Protein 3GR5 (pdb70)

B-factor: mean 42.16, std 15.43, range [19.94, 104.46]

Secondary structure (DSSP, 8-state):
--HHHHHH-S--EEEEEEEEEHHHHHHHHHHHTT--EEE-TT---EEEEEEEEE-HHHHHHHHHHHHTEEEEE-SS-EEEEEGGG-EEEEE--SSS-HHHHHHHHTTSS--EETTEEEEE-SSTT-EEEEE-HHHHHHHHHHHHHHHHHHHH-

Structure (mmCIF, N/CA/C/O backbone):
data_3GR5
#
_entry.id   3GR5
#
_cell.length_a   90.645
_cell.length_b   90.645
_cell.length_c   133.422
_cell.angle_alpha   90.000
_cell.angle_beta   90.000
_cell.angle_gamma   120.000
#
_symmetry.space_group_name_H-M   'P 65 2 2'
#
loop_
_entity.id
_entity.type
_entity.pdbx_description
1 polymer EscC
2 non-polymer 'SULFATE ION'
3 water water
#
loop_
_atom_site.group_PDB
_atom_site.id
_atom_site.type_symbol
_atom_site.label_atom_id
_atom_site.label_alt_id
_atom_site.label_comp_id
_atom_site.label_asym_id
_atom_site.label_entity_id
_atom_site.label_seq_id
_atom_site.pdbx_PDB_ins_code
_atom_site.Cartn_x
_atom_site.Cartn_y
_atom_site.Cartn_z
_atom_site.occupancy
_atom_site.B_iso_or_equiv
_atom_site.auth_seq_id
_atom_site.auth_comp_id
_atom_site.auth_asym_id
_atom_site.auth_atom_id
_atom_site.pdbx_PDB_model_num
ATOM 1 N N . MET A 1 4 ? -7.216 29.894 18.411 1.00 69.74 21 MET A N 1
ATOM 2 C CA . MET A 1 4 ? -7.486 30.843 17.288 1.00 69.10 21 MET A CA 1
ATOM 3 C C . MET A 1 4 ? -6.237 31.713 16.948 1.00 66.64 21 MET A C 1
ATOM 4 O O . MET A 1 4 ? -5.196 31.604 17.620 1.00 67.34 21 MET A O 1
ATOM 9 N N . SER A 1 5 ? -6.370 32.570 15.920 1.00 63.00 22 SER A N 1
ATOM 10 C CA . SER A 1 5 ? -5.395 33.685 15.656 1.00 59.78 22 SER A CA 1
ATOM 11 C C . SER A 1 5 ? -5.126 34.663 16.852 1.00 56.00 22 SER A C 1
ATOM 12 O O . SER A 1 5 ? -5.950 34.850 17.781 1.00 56.00 22 SER A O 1
ATOM 15 N N . SER A 1 6 ? -3.941 35.272 16.846 1.00 52.47 23 SER A N 1
ATOM 16 C CA . SER A 1 6 ? -3.637 36.258 17.874 1.00 49.24 23 SER A CA 1
ATOM 17 C C . SER A 1 6 ? -4.631 37.381 17.772 1.00 44.76 23 SER A C 1
ATOM 18 O O . SER A 1 6 ? -5.026 37.928 18.741 1.00 43.17 23 SER A O 1
ATOM 21 N N . LEU A 1 7 ? -5.037 37.750 16.582 1.00 42.81 24 LEU A N 1
ATOM 22 C CA . LEU A 1 7 ? -5.952 38.900 16.446 1.00 43.03 24 LEU A CA 1
ATOM 23 C C . LEU A 1 7 ? -7.308 38.515 17.084 1.00 41.84 24 LEU A C 1
ATOM 24 O O . LEU A 1 7 ? -7.910 39.256 17.801 1.00 37.09 24 LEU A O 1
ATOM 29 N N . GLU A 1 8 ? -7.749 37.294 16.832 1.00 45.05 25 GLU A N 1
ATOM 30 C CA . GLU A 1 8 ? -9.081 36.835 17.317 1.00 47.35 25 GLU A CA 1
ATOM 31 C C . GLU A 1 8 ? -9.008 36.695 18.825 1.00 47.28 25 GLU A C 1
ATOM 32 O O . GLU A 1 8 ? -9.882 37.132 19.603 1.00 46.54 25 GLU A O 1
ATOM 38 N N . LYS A 1 9 ? -7.888 36.165 19.260 1.00 48.06 26 LYS A N 1
ATOM 39 C CA . LYS A 1 9 ? -7.662 36.046 20.704 1.00 50.97 26 LYS A CA 1
ATOM 40 C C . LYS A 1 9 ? -7.691 37.433 21.374 1.00 50.23 26 LYS A C 1
ATOM 41 O O . LYS A 1 9 ? -8.220 37.605 22.443 1.00 50.12 26 LYS A O 1
ATOM 47 N N . ARG A 1 10 ? -7.178 38.461 20.693 1.00 47.98 27 ARG A N 1
ATOM 48 C CA . ARG A 1 10 ? -7.218 39.784 21.260 1.00 46.15 27 ARG A CA 1
ATOM 49 C C . ARG A 1 10 ? -8.549 40.442 21.164 1.00 44.04 27 ARG A C 1
ATOM 50 O O . ARG A 1 10 ? -8.863 41.218 21.986 1.00 43.72 27 ARG A O 1
ATOM 58 N N . LEU A 1 11 ? -9.284 40.218 20.093 1.00 43.78 28 LEU A N 1
ATOM 59 C CA . LEU A 1 11 ? -10.572 40.837 19.941 1.00 44.64 28 LEU A CA 1
ATOM 60 C C . LEU A 1 11 ? -11.577 40.277 21.019 1.00 45.71 28 LEU A C 1
ATOM 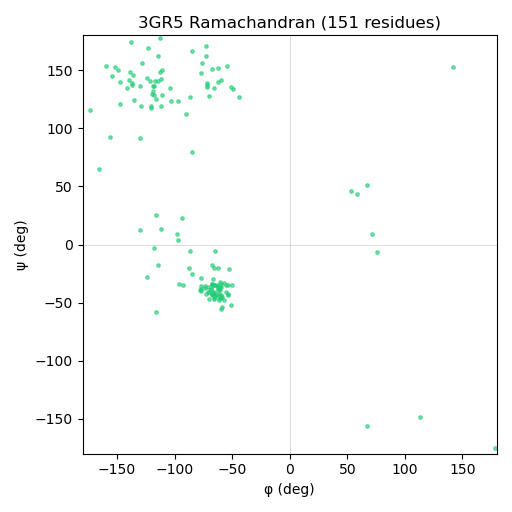61 O O . LEU A 1 11 ? -12.470 40.976 21.472 1.00 47.01 28 LEU A O 1
ATOM 66 N N . GLY A 1 12 ? -11.365 39.041 21.429 1.00 48.26 29 GLY A N 1
ATOM 67 C CA . GLY A 1 12 ? -12.224 38.356 22.400 1.00 49.97 29 GLY A CA 1
ATOM 68 C C . GLY A 1 12 ? -13.610 38.080 21.839 1.00 51.68 29 GLY A C 1
ATOM 69 O O . GLY A 1 12 ? -13.859 37.999 20.613 1.00 50.62 29 GLY A O 1
ATOM 70 N N . LYS A 1 13 ? -14.545 37.933 22.767 1.00 55.60 30 LYS A N 1
ATOM 71 C CA . LYS A 1 13 ? -15.831 37.314 22.435 1.00 56.68 30 LYS A CA 1
ATOM 72 C C . LYS A 1 13 ? -16.928 38.281 22.646 1.00 54.82 30 LYS A C 1
ATOM 73 O O . LYS A 1 13 ? -18.030 37.937 22.342 1.00 56.50 30 LYS A O 1
ATOM 79 N N . ASN A 1 14 ? -16.661 39.492 23.133 1.00 52.75 31 ASN A N 1
ATOM 80 C CA . ASN A 1 14 ? -17.705 40.483 23.271 1.00 51.72 31 ASN A CA 1
ATOM 81 C C . ASN A 1 14 ? -18.202 41.020 21.921 1.00 51.56 31 ASN A C 1
ATOM 82 O O . ASN A 1 14 ? -17.455 41.621 21.147 1.00 48.01 31 ASN A O 1
ATOM 87 N N . GLU A 1 15 ? -19.507 40.983 21.699 1.00 49.17 32 GLU A N 1
ATOM 88 C CA . GLU A 1 15 ? -19.987 41.297 20.379 1.00 48.14 32 GLU A CA 1
ATOM 89 C C . GLU A 1 15 ? -20.170 42.785 20.157 1.00 46.03 32 GLU A C 1
ATOM 90 O O . GLU A 1 15 ? -20.166 43.630 21.101 1.00 45.03 32 GLU A O 1
ATOM 96 N N . TYR A 1 16 ? -20.328 43.132 18.880 1.00 43.49 33 TYR A N 1
ATOM 97 C CA . TYR A 1 16 ? -20.197 44.508 18.436 1.00 42.57 33 TYR A CA 1
ATOM 98 C C . TYR A 1 16 ? -21.498 45.026 18.013 1.00 42.48 33 TYR A C 1
ATOM 99 O O . TYR A 1 16 ? -22.278 44.313 17.373 1.00 45.23 33 TYR A O 1
ATOM 108 N N . PHE A 1 17 ? -21.734 46.270 18.319 1.00 41.61 34 PHE A N 1
ATOM 109 C CA . PHE A 1 17 ? -22.974 46.933 18.082 1.00 43.14 34 PHE A CA 1
ATOM 110 C C . PHE A 1 17 ? -22.682 48.286 17.511 1.00 42.64 34 PHE A C 1
ATOM 111 O O . PHE A 1 17 ? -21.964 49.052 18.136 1.00 45.19 34 PHE A O 1
ATOM 119 N N . ILE A 1 18 ? -23.224 48.638 16.349 1.00 41.26 35 ILE A N 1
ATOM 120 C CA . ILE A 1 18 ? -23.228 49.991 15.902 1.00 41.31 35 ILE A CA 1
ATOM 121 C C . ILE A 1 18 ? -24.415 50.309 14.978 1.00 41.98 35 ILE A C 1
ATOM 122 O O . ILE A 1 18 ? -24.897 49.445 14.247 1.00 43.20 35 ILE A O 1
ATOM 127 N N . ILE A 1 19 ? -24.840 51.550 14.944 1.00 41.23 36 ILE A N 1
ATOM 128 C CA . ILE A 1 19 ? -25.827 51.946 13.992 1.00 43.93 36 ILE A CA 1
ATOM 129 C C . ILE A 1 19 ? -25.539 53.271 13.433 1.00 41.03 36 ILE A C 1
ATOM 130 O O . ILE A 1 19 ? -25.090 54.139 14.127 1.00 43.69 36 ILE A O 1
ATOM 135 N N . THR A 1 20 ? -25.776 53.483 12.163 1.00 40.21 37 THR A N 1
ATOM 136 C CA . THR A 1 20 ? -25.621 54.821 11.560 1.00 40.04 37 THR A CA 1
ATOM 137 C C . THR A 1 20 ? -26.406 54.919 10.256 1.00 41.91 37 THR A C 1
ATOM 138 O O . THR A 1 20 ? -26.568 53.938 9.555 1.00 42.21 37 THR A O 1
ATOM 142 N N . LYS A 1 21 ? -26.827 56.095 9.867 1.00 44.31 38 LYS A N 1
ATOM 143 C CA . LYS A 1 21 ? -27.526 56.231 8.608 1.00 47.68 38 LYS A CA 1
ATOM 144 C C . LYS A 1 21 ? -26.511 56.385 7.506 1.00 47.59 38 LYS A C 1
ATOM 145 O O . LYS A 1 21 ? -26.826 56.085 6.360 1.00 45.95 38 LYS A O 1
ATOM 151 N N . SER A 1 22 ? -25.313 56.889 7.846 1.00 46.96 39 SER A N 1
ATOM 152 C CA . SER A 1 22 ? -24.195 57.014 6.913 1.00 45.46 39 SER A CA 1
ATOM 153 C C . SER A 1 22 ? -22.879 57.481 7.612 1.00 44.71 39 SER A C 1
ATOM 154 O O . SER A 1 22 ? -22.854 58.594 8.145 1.00 43.82 39 SER A O 1
ATOM 157 N N . SER A 1 23 ? -21.825 56.632 7.630 1.00 41.14 40 SER A N 1
ATOM 158 C CA . SER A 1 23 ? -20.479 57.049 8.047 1.00 38.49 40 SER A CA 1
ATOM 159 C C . SER A 1 23 ? -19.452 56.411 7.086 1.00 36.77 40 SER A C 1
ATOM 160 O O . SER A 1 23 ? -19.680 55.344 6.522 1.00 35.35 40 SER A O 1
ATOM 163 N N . PRO A 1 24 ? -18.351 57.078 6.848 1.00 34.46 41 PRO A N 1
ATOM 164 C CA . PRO A 1 24 ? -17.243 56.446 6.132 1.00 33.77 41 PRO A CA 1
ATOM 165 C C . PRO A 1 24 ? -16.914 55.111 6.785 1.00 30.36 41 PRO A C 1
ATOM 166 O O . PRO A 1 24 ? -16.937 54.971 8.001 1.00 30.10 41 PRO A O 1
ATOM 170 N N . VAL A 1 25 ? -16.708 54.077 5.974 1.00 30.42 42 VAL A N 1
ATOM 171 C CA . VAL A 1 25 ? -16.202 52.801 6.482 1.00 29.53 42 VAL A CA 1
ATOM 172 C C . VAL A 1 25 ? -14.932 52.994 7.353 1.00 28.02 42 VAL A C 1
ATOM 173 O O . VAL A 1 25 ? -14.741 52.284 8.341 1.00 28.34 42 VAL A O 1
ATOM 177 N N . ARG A 1 26 ? -14.103 53.963 7.005 1.00 30.47 43 ARG A N 1
ATOM 178 C CA . ARG A 1 26 ? -12.897 54.276 7.818 1.00 31.35 43 ARG A CA 1
ATOM 179 C C . ARG A 1 26 ? -13.290 54.524 9.278 1.00 31.06 43 ARG A C 1
ATOM 180 O O . ARG A 1 26 ? -12.643 54.029 10.203 1.00 31.99 43 ARG A O 1
ATOM 188 N N . ALA A 1 27 ? -14.374 55.262 9.491 1.00 31.27 44 ALA A N 1
ATOM 189 C CA . ALA A 1 27 ? -14.850 55.590 10.809 1.00 30.77 44 ALA A CA 1
ATOM 190 C C . ALA A 1 27 ? -15.489 54.417 11.486 1.00 30.85 44 ALA A C 1
ATOM 191 O O . ALA A 1 27 ? -15.296 54.209 12.717 1.00 29.40 44 ALA A O 1
ATOM 193 N N . ILE A 1 28 ? -16.204 53.557 10.736 1.00 29.65 45 ILE A N 1
ATOM 194 C CA . ILE A 1 28 ? -16.689 52.341 11.367 1.00 27.71 45 ILE A CA 1
ATOM 195 C C . ILE A 1 28 ? -15.474 51.469 11.862 1.00 28.26 45 ILE A C 1
ATOM 196 O O . ILE A 1 28 ? -15.472 50.966 12.966 1.00 28.67 45 ILE A O 1
ATOM 201 N N . LEU A 1 29 ? -14.473 51.283 10.985 1.00 28.31 46 LEU A N 1
ATOM 202 C CA . LEU A 1 29 ? -13.300 50.465 11.337 1.00 29.43 46 LEU A CA 1
ATOM 203 C C . LEU A 1 29 ? -12.553 51.041 12.471 1.00 28.78 46 LEU A C 1
ATOM 204 O O . LEU A 1 29 ? -12.156 50.337 13.396 1.00 29.44 46 LEU A O 1
ATOM 209 N N . ASN A 1 30 ? -12.475 52.377 12.509 1.00 32.46 47 ASN A N 1
ATOM 210 C CA . ASN A 1 30 ? -11.772 53.015 13.608 1.00 35.24 47 ASN A CA 1
ATOM 211 C C . ASN A 1 30 ? -12.451 52.803 14.955 1.00 37.17 47 ASN A C 1
ATOM 212 O O . ASN A 1 30 ? -11.808 52.486 15.962 1.00 38.36 47 ASN A O 1
ATOM 217 N N . ASP A 1 31 ? -13.757 52.993 14.965 1.00 37.03 48 ASP A N 1
ATOM 218 C CA . ASP A 1 31 ? -14.566 52.826 16.151 1.00 38.81 48 ASP A CA 1
ATOM 219 C C . ASP A 1 31 ? -14.642 51.373 16.617 1.00 35.32 48 ASP A C 1
ATOM 220 O O . ASP A 1 31 ? -14.558 51.091 17.770 1.00 33.42 48 ASP A O 1
ATOM 225 N N . PHE A 1 32 ? -14.633 50.433 15.675 1.00 34.48 49 PHE A N 1
ATOM 226 C CA . PHE A 1 32 ? -14.500 49.014 15.989 1.00 32.71 49 PHE A CA 1
ATOM 227 C C . PHE A 1 32 ? -13.212 48.768 16.717 1.00 33.33 49 PHE A C 1
ATOM 228 O O . PHE A 1 32 ? -13.138 48.144 17.784 1.00 31.12 49 PHE A O 1
ATOM 236 N N . ALA A 1 33 ? -12.106 49.185 16.094 1.00 33.02 50 ALA A N 1
ATOM 237 C CA . ALA A 1 33 ? -10.815 48.716 16.611 1.00 34.32 50 ALA A CA 1
ATOM 238 C C . ALA A 1 33 ? -10.654 49.312 17.978 1.00 33.27 50 ALA A C 1
ATOM 239 O O . ALA A 1 33 ? -10.214 48.678 18.939 1.00 34.29 50 ALA A O 1
ATOM 241 N N . ALA A 1 34 ? -11.040 50.552 18.081 1.00 34.26 51 ALA A N 1
ATOM 242 C CA . ALA A 1 34 ? -10.925 51.241 19.332 1.00 34.89 51 ALA A CA 1
ATOM 243 C C . ALA A 1 34 ? -11.842 50.723 20.461 1.00 36.48 51 ALA A C 1
ATOM 244 O O . ALA A 1 34 ? -11.465 50.722 21.616 1.00 33.15 51 ALA A O 1
ATOM 246 N N . ASN A 1 35 ? -13.060 50.278 20.120 1.00 35.28 52 ASN A N 1
ATOM 247 C CA . ASN A 1 35 ? -13.895 49.567 21.059 1.00 35.36 52 ASN A CA 1
ATOM 248 C C . ASN A 1 35 ? -13.176 48.375 21.626 1.00 35.20 52 ASN A C 1
ATOM 249 O O . ASN A 1 35 ? -13.374 48.002 22.794 1.00 35.22 52 ASN A O 1
ATOM 254 N N . TYR A 1 36 ? -12.331 47.705 20.827 1.00 32.25 53 TYR A N 1
ATOM 255 C CA . TYR A 1 36 ? -11.657 46.535 21.297 1.00 30.86 53 TYR A CA 1
ATOM 256 C C . TYR A 1 36 ? -10.223 46.779 21.787 1.00 31.50 53 TYR A C 1
ATOM 257 O O . TYR A 1 36 ? -9.434 45.864 21.952 1.00 30.57 53 TYR A O 1
ATOM 266 N N . SER A 1 37 ? -9.876 48.046 21.891 1.00 33.18 54 SER A N 1
ATOM 267 C CA . SER A 1 37 ? -8.507 48.497 22.308 1.00 32.85 54 SER A CA 1
ATOM 268 C C . SER A 1 37 ? -7.437 47.987 21.435 1.00 32.02 54 SER A C 1
ATOM 269 O O . SER A 1 37 ? -6.449 47.483 21.944 1.00 32.28 54 SER A O 1
ATOM 272 N N . ILE A 1 38 ? -7.635 48.020 20.110 1.00 30.58 55 ILE A N 1
ATOM 273 C CA . ILE A 1 38 ? -6.598 47.516 19.153 1.00 31.00 55 ILE A CA 1
ATOM 274 C C . ILE A 1 38 ? -6.198 48.699 18.239 1.00 28.54 55 ILE A C 1
ATOM 275 O O . ILE A 1 38 ? -7.068 49.288 17.562 1.00 28.64 55 ILE A O 1
ATOM 280 N N . PRO A 1 39 ? -4.952 49.069 18.273 1.00 27.52 56 PRO A N 1
ATOM 281 C CA . PRO A 1 39 ? -4.450 50.180 17.411 1.00 26.25 56 PRO A CA 1
ATOM 282 C C . PRO A 1 39 ? -4.692 49.778 15.992 1.00 23.68 56 PRO A C 1
ATOM 283 O O . PRO A 1 39 ? -4.519 48.634 15.620 1.00 23.18 56 PRO A O 1
ATOM 287 N N . VAL A 1 40 ? -5.069 50.726 15.199 1.00 24.33 57 VAL A N 1
ATOM 288 C CA . VAL A 1 40 ? -5.506 50.516 13.819 1.00 23.22 57 VAL A CA 1
ATOM 289 C C . VAL A 1 40 ? -4.938 51.548 12.858 1.00 22.21 57 VAL A C 1
ATOM 290 O O . VAL A 1 40 ? -4.802 52.731 13.155 1.00 24.13 57 VAL A O 1
ATOM 294 N N . PHE A 1 41 ? -4.551 51.048 11.694 1.00 21.93 58 PHE A N 1
ATOM 295 C CA . PHE A 1 41 ? -4.157 51.839 10.551 1.00 22.18 58 PHE A CA 1
ATOM 296 C C . PHE A 1 41 ? -5.138 51.503 9.450 1.00 22.27 58 PHE A C 1
ATOM 297 O O . PHE A 1 41 ? -5.377 50.342 9.166 1.00 21.15 58 PHE A O 1
ATOM 305 N N . ILE A 1 42 ? -5.609 52.544 8.748 1.00 23.51 59 ILE A N 1
ATOM 306 C CA . ILE A 1 42 ? -6.537 52.394 7.634 1.00 23.65 59 ILE A CA 1
ATOM 307 C C . ILE A 1 42 ? -5.999 53.168 6.413 1.00 25.23 59 ILE A C 1
ATOM 308 O O . ILE A 1 42 ? -5.726 54.391 6.476 1.00 24.35 59 ILE A O 1
ATOM 313 N N . SER A 1 43 ? -5.744 52.447 5.346 1.00 24.03 60 SER A N 1
ATOM 314 C CA . SER A 1 43 ? -5.294 53.086 4.122 1.00 26.17 60 SER A CA 1
ATOM 315 C C . SER A 1 43 ? -6.281 54.077 3.495 1.00 27.81 60 SER A C 1
ATOM 316 O O . SER A 1 43 ? -7.481 53.960 3.716 1.00 25.22 60 SER A O 1
ATOM 319 N N . SER A 1 44 ? -5.689 55.056 2.784 1.00 27.55 61 SER A N 1
ATOM 320 C CA . SER A 1 44 ? -6.446 56.118 2.154 1.00 31.15 61 SER A CA 1
ATOM 321 C C . SER A 1 44 ? -7.319 55.572 1.049 1.00 31.84 61 SER A C 1
ATOM 322 O O . SER A 1 44 ? -8.322 56.169 0.737 1.00 32.55 61 SER A O 1
ATOM 325 N N . SER A 1 45 ? -7.006 54.407 0.540 1.00 31.75 62 SER A N 1
ATOM 326 C CA . SER A 1 45 ? -7.896 53.756 -0.412 1.00 33.16 62 SER A CA 1
ATOM 327 C C . SER A 1 45 ? -9.243 53.271 0.149 1.00 32.44 62 SER A C 1
ATOM 328 O O . SER A 1 45 ? -10.109 52.956 -0.637 1.00 32.71 62 SER A O 1
ATOM 331 N N . VAL A 1 46 ? -9.398 53.131 1.465 1.00 31.76 63 VAL A N 1
ATOM 332 C CA . VAL A 1 46 ? -10.649 52.587 2.067 1.00 31.96 63 VAL A CA 1
ATOM 333 C C . VAL A 1 46 ? -11.544 53.783 2.176 1.00 32.84 63 VAL A C 1
ATOM 334 O O . VAL A 1 46 ? -11.625 54.433 3.210 1.00 35.14 63 VAL A O 1
ATOM 338 N N . ASN A 1 47 ? -12.150 54.157 1.070 1.00 33.90 64 ASN A N 1
ATOM 339 C CA . ASN A 1 47 ? -12.934 55.418 0.968 1.00 35.90 64 ASN A CA 1
ATOM 340 C C . ASN A 1 47 ? -14.491 55.189 0.793 1.00 37.95 64 ASN A C 1
ATOM 341 O O . ASN A 1 47 ? -15.194 56.126 0.484 1.00 39.31 64 ASN A O 1
ATOM 346 N N . ASP A 1 48 ? -14.982 53.983 1.018 1.00 35.94 65 ASP A N 1
ATOM 347 C CA . ASP A 1 48 ? -16.423 53.685 0.929 1.00 36.57 65 ASP A CA 1
ATOM 348 C C . ASP A 1 48 ? -17.261 54.253 2.084 1.00 36.39 65 ASP A C 1
ATOM 349 O O . ASP A 1 48 ? -16.745 54.690 3.121 1.00 32.76 65 ASP A O 1
ATOM 354 N N . ASP A 1 49 ? -18.579 54.151 1.889 1.00 36.54 66 ASP A N 1
ATOM 355 C CA . ASP A 1 49 ? -19.586 54.538 2.885 1.00 36.95 66 ASP A CA 1
ATOM 356 C C . ASP A 1 49 ? -20.276 53.335 3.347 1.00 35.71 66 ASP A C 1
ATOM 357 O O . ASP A 1 49 ? -20.288 52.267 2.677 1.00 36.31 66 ASP A O 1
ATOM 362 N N . PHE A 1 50 ? -20.671 53.410 4.612 1.00 33.79 67 PHE A N 1
ATOM 363 C CA . PHE A 1 50 ? -21.369 52.404 5.303 1.00 34.75 67 PHE A CA 1
ATOM 364 C C . PHE A 1 50 ? -22.693 52.990 5.803 1.00 38.76 67 PHE A C 1
ATOM 365 O O . PHE A 1 50 ? -22.730 54.157 6.355 1.00 37.90 67 PHE A O 1
ATOM 373 N N . SER A 1 51 ? -23.730 52.158 5.708 1.00 38.97 68 SER A N 1
ATOM 374 C CA . SER A 1 51 ? -25.085 52.559 6.154 1.00 42.19 68 SER A CA 1
ATOM 375 C C . SER A 1 51 ? -25.747 51.396 6.816 1.00 41.25 68 SER A C 1
ATOM 376 O O . SER A 1 51 ? -25.601 50.242 6.403 1.00 41.68 68 SER A O 1
ATOM 379 N N . GLY A 1 52 ? -26.361 51.652 7.950 1.00 40.04 69 GLY A N 1
ATOM 380 C CA . GLY A 1 52 ? -27.121 50.662 8.656 1.00 38.89 69 GLY A CA 1
ATOM 381 C C . GLY A 1 52 ? -26.603 50.196 9.995 1.00 38.35 69 GLY A C 1
ATOM 382 O O . GLY A 1 52 ? -25.869 50.905 10.743 1.00 39.06 69 GLY A O 1
ATOM 383 N N . GLU A 1 53 ? -26.880 48.965 10.277 1.00 36.03 70 GLU A N 1
ATOM 384 C CA . GLU A 1 53 ? -26.711 48.461 11.614 1.00 38.43 70 GLU A CA 1
ATOM 385 C C . GLU A 1 53 ? -26.102 47.153 11.702 1.00 38.09 70 GLU A C 1
ATOM 386 O O . GLU A 1 53 ? -26.435 46.247 10.958 1.00 39.24 70 GLU A O 1
ATOM 392 N N . ILE A 1 54 ? -25.181 47.026 12.652 1.00 39.09 71 ILE A N 1
ATOM 393 C CA . ILE A 1 54 ? -24.604 45.765 13.058 1.00 42.18 71 ILE A CA 1
ATOM 394 C C . ILE A 1 54 ? -24.994 45.535 14.533 1.00 46.24 71 ILE A C 1
ATOM 395 O O . ILE A 1 54 ? -24.902 46.490 15.329 1.00 46.39 71 ILE A O 1
ATOM 400 N N . LYS A 1 55 ? -25.317 44.284 14.878 1.00 51.32 72 LYS A N 1
ATOM 401 C CA . LYS A 1 55 ? -25.688 43.867 16.236 1.00 53.92 72 LYS A CA 1
ATOM 402 C C . LYS A 1 55 ? -25.384 42.408 16.428 1.00 56.36 72 LYS A C 1
ATOM 403 O O . LYS A 1 55 ? -25.418 41.596 15.486 1.00 58.04 72 LYS A O 1
ATOM 409 N N . ASN A 1 56 ? -24.977 42.071 17.637 1.00 57.48 73 ASN A N 1
ATOM 410 C CA . ASN A 1 56 ? -24.893 40.698 18.094 1.00 59.45 73 ASN A CA 1
ATOM 411 C C . ASN A 1 56 ? -23.791 40.065 17.409 1.00 60.24 73 ASN A C 1
ATOM 412 O O . ASN A 1 56 ? -23.628 38.775 17.467 1.00 60.29 73 ASN A O 1
ATOM 417 N N . GLU A 1 57 ? -23.025 40.914 16.705 1.00 59.68 74 GLU A N 1
ATOM 418 C CA . GLU A 1 57 ? -22.004 40.358 15.833 1.00 58.84 74 GLU A CA 1
ATOM 419 C C . GLU A 1 57 ? -20.750 40.151 16.651 1.00 56.58 74 GLU A C 1
ATOM 420 O O . GLU A 1 57 ? -20.278 41.033 17.291 1.00 54.68 74 GLU A O 1
ATOM 426 N N . LYS A 1 58 ? -20.242 38.958 16.600 1.00 54.80 75 LYS A N 1
ATOM 427 C CA . LYS A 1 58 ? -18.969 38.644 17.103 1.00 55.51 75 LYS A CA 1
ATOM 428 C C . LYS A 1 58 ? -17.885 39.475 16.285 1.00 54.38 75 LYS A C 1
ATOM 429 O O . LYS A 1 58 ? -17.981 39.560 15.042 1.00 51.05 75 LYS A O 1
ATOM 435 N N . PRO A 1 59 ? -16.851 39.999 16.978 1.00 51.80 76 PRO A N 1
ATOM 436 C CA . PRO A 1 59 ? -15.875 40.947 16.376 1.00 49.18 76 PRO A CA 1
ATOM 437 C C . PRO A 1 59 ? -15.111 40.369 15.177 1.00 46.41 76 PRO A C 1
ATOM 438 O O . PRO A 1 59 ? -14.960 40.991 14.138 1.00 41.93 76 PRO A O 1
ATOM 442 N N . VAL A 1 60 ? -14.623 39.163 15.307 1.00 45.98 77 VAL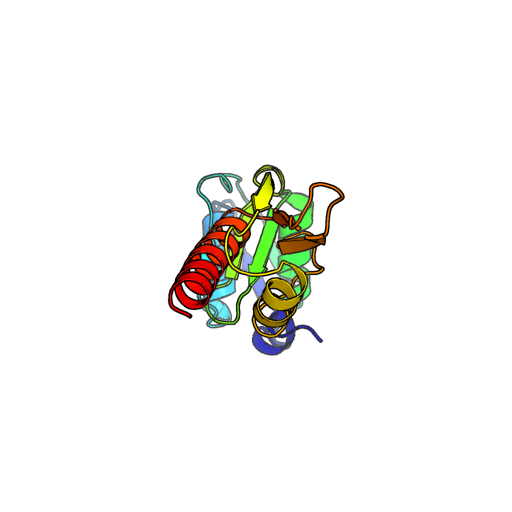 A N 1
ATOM 443 C CA . VAL A 1 60 ? -13.925 38.560 14.180 1.00 46.94 77 VAL A CA 1
ATOM 444 C C . VAL A 1 60 ? -14.830 38.444 12.947 1.00 44.54 77 VAL A C 1
ATOM 445 O O . VAL A 1 60 ? -14.357 38.591 11.865 1.00 42.11 77 VAL A O 1
ATOM 449 N N . LYS A 1 61 ? -16.130 38.197 13.158 1.00 43.49 78 LYS A N 1
ATOM 450 C CA . LYS A 1 61 ? -17.090 38.075 12.077 1.00 42.01 78 LYS A CA 1
ATOM 451 C C . LYS A 1 61 ? -17.364 39.452 11.508 1.00 37.00 78 LYS A C 1
ATOM 452 O O . LYS A 1 61 ? -17.599 39.584 10.303 1.00 35.03 78 LYS A O 1
ATOM 458 N N . VAL A 1 62 ? -17.413 40.478 12.367 1.00 35.20 79 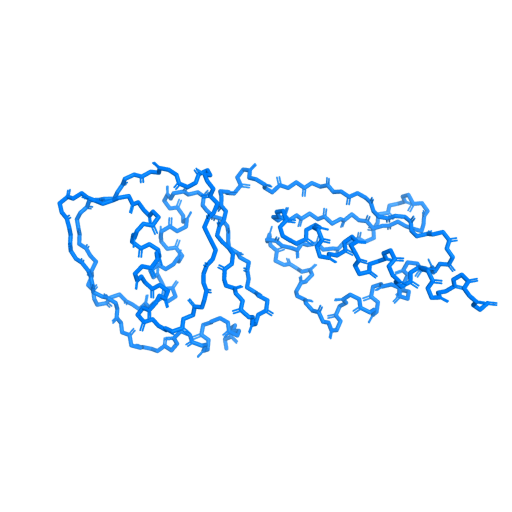VAL A N 1
ATOM 459 C CA . VAL A 1 62 ? -17.562 41.836 11.854 1.00 35.11 79 VAL A CA 1
ATOM 460 C C . VAL A 1 62 ? -16.429 42.196 10.853 1.00 33.74 79 VAL A C 1
ATOM 461 O O . VAL A 1 62 ? -16.631 42.731 9.746 1.00 32.22 79 VAL A O 1
ATOM 465 N N . LEU A 1 63 ? -15.208 41.895 11.261 1.00 33.25 80 LEU A N 1
ATOM 466 C CA . LEU A 1 63 ? -14.060 42.256 10.451 1.00 33.66 80 LEU A CA 1
ATOM 467 C C . LEU A 1 63 ? -14.027 41.448 9.128 1.00 33.64 80 LEU A C 1
ATOM 468 O O . LEU A 1 63 ? -13.734 41.938 8.026 1.00 32.24 80 LEU A O 1
ATOM 473 N N . GLU A 1 64 ? -14.297 40.156 9.205 1.00 34.06 81 GLU A N 1
ATOM 474 C CA . GLU A 1 64 ? -14.372 39.372 7.969 1.00 35.61 81 GLU A CA 1
ATOM 475 C C . GLU A 1 64 ? -15.530 39.831 6.993 1.00 31.92 81 GLU A C 1
ATOM 476 O O . GLU A 1 64 ? -15.372 39.984 5.810 1.00 30.58 81 GLU A O 1
ATOM 482 N N . LYS A 1 65 ? -16.636 40.261 7.529 1.00 33.09 82 LYS A N 1
ATOM 483 C CA . LYS A 1 65 ? -17.736 40.660 6.679 1.00 34.06 82 LYS A CA 1
ATOM 484 C C . LYS A 1 65 ? -17.512 42.008 6.098 1.00 32.54 82 LYS A C 1
ATOM 485 O O . LYS A 1 65 ? -17.785 42.244 4.897 1.00 31.38 82 LYS A O 1
ATOM 491 N N . LEU A 1 66 ? -16.944 42.932 6.910 1.00 30.87 83 LEU A N 1
ATOM 492 C CA . LEU A 1 66 ? -16.558 44.218 6.346 1.00 28.30 83 LEU A CA 1
ATOM 493 C C . LEU A 1 66 ? -15.511 44.035 5.287 1.00 27.23 83 LEU A C 1
ATOM 494 O O . LEU A 1 66 ? -15.517 44.702 4.200 1.00 26.79 83 LEU A O 1
ATOM 499 N N . SER A 1 67 ? -14.590 43.130 5.538 1.00 26.74 84 SER A N 1
ATOM 500 C CA . SER A 1 67 ? -13.513 42.937 4.560 1.00 27.61 84 SER A CA 1
ATOM 501 C C . SER A 1 67 ? -13.971 42.316 3.195 1.00 28.54 84 SER A C 1
ATOM 502 O O . SER A 1 67 ? -13.495 42.683 2.103 1.00 29.26 84 SER A O 1
ATOM 505 N N . LYS A 1 68 ? -14.881 41.384 3.286 1.00 27.49 85 LYS A N 1
ATOM 506 C CA . LYS A 1 68 ? -15.465 40.737 2.084 1.00 28.74 85 LYS A CA 1
ATOM 507 C C . LYS A 1 68 ? -16.318 41.692 1.278 1.00 27.31 85 LYS A C 1
ATOM 508 O O . LYS A 1 68 ? -16.150 41.834 0.069 1.00 30.71 85 LYS A O 1
ATOM 514 N N . LEU A 1 69 ? -17.061 42.549 1.921 1.00 28.27 86 LEU A N 1
ATOM 515 C CA . LEU A 1 69 ? -17.923 43.404 1.143 1.00 28.18 86 LEU A CA 1
ATOM 516 C C . LEU A 1 69 ? -17.159 44.506 0.518 1.00 28.59 86 LEU A C 1
ATOM 517 O O . LEU A 1 69 ? -17.400 44.910 -0.604 1.00 28.72 86 LEU A O 1
ATOM 522 N N . TYR A 1 70 ? -16.208 45.063 1.281 1.00 29.03 87 TYR A N 1
ATOM 523 C CA . TYR A 1 70 ? -15.481 46.199 0.825 1.00 27.77 87 TYR A CA 1
ATOM 524 C C . TYR A 1 70 ? -14.144 45.855 0.201 1.00 27.00 87 TYR A C 1
ATOM 525 O O . TYR A 1 70 ? -13.41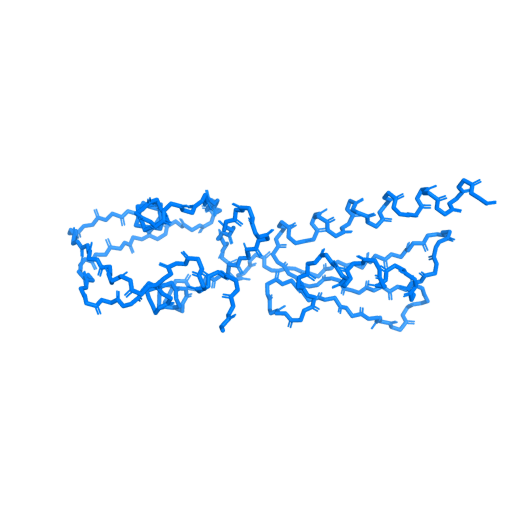3 46.753 -0.219 1.00 26.54 87 TYR A O 1
ATOM 534 N N . HIS A 1 71 ? -13.876 44.581 0.086 1.00 28.11 88 HIS A N 1
ATOM 535 C CA . HIS A 1 71 ? -12.692 44.123 -0.657 1.00 29.34 88 HIS A CA 1
ATOM 536 C C . HIS A 1 71 ? -11.389 44.524 0.039 1.00 25.41 88 HIS A C 1
ATOM 537 O O . HIS A 1 71 ? -10.619 45.278 -0.536 1.00 26.07 88 HIS A O 1
ATOM 544 N N . LEU A 1 72 ? -11.324 44.196 1.321 1.00 26.46 89 LEU A N 1
ATOM 545 C CA . LEU A 1 72 ? -10.260 44.676 2.214 1.00 26.53 89 LEU A CA 1
ATOM 546 C C . LEU A 1 72 ? -9.401 43.482 2.564 1.00 26.93 89 LEU A C 1
ATOM 547 O O . LEU A 1 72 ? -9.880 42.375 2.665 1.00 24.15 89 LEU A O 1
ATOM 552 N N . THR A 1 73 ? -8.116 43.727 2.816 1.00 27.62 90 THR A N 1
ATOM 553 C CA . THR A 1 73 ? -7.258 42.687 3.420 1.00 26.85 90 THR A CA 1
ATOM 554 C C . THR A 1 73 ? -6.545 43.381 4.614 1.00 25.52 90 THR A C 1
ATOM 555 O O . THR A 1 73 ? -6.123 44.538 4.514 1.00 25.39 90 THR A O 1
ATOM 559 N N . TRP A 1 74 ? -6.468 42.707 5.729 1.00 23.84 91 TRP A N 1
ATOM 560 C CA . TRP A 1 74 ? -5.836 43.240 6.933 1.00 25.03 91 TRP A CA 1
ATOM 561 C C . TRP A 1 74 ? -4.603 42.461 7.290 1.00 24.58 91 TRP A C 1
ATOM 562 O O . TRP A 1 74 ? -4.392 41.290 6.874 1.00 24.40 91 TRP A O 1
ATOM 573 N N . TYR A 1 75 ? -3.790 43.082 8.120 1.00 25.48 92 TYR A N 1
ATOM 574 C CA . TYR A 1 75 ? -2.506 42.529 8.465 1.00 24.56 92 TYR A CA 1
ATOM 575 C C . TYR A 1 75 ? -2.242 42.947 9.869 1.00 25.31 92 TYR A C 1
ATOM 576 O O . TYR A 1 75 ? -2.287 44.158 10.177 1.00 25.71 92 TYR A O 1
ATOM 585 N N . TYR A 1 76 ? -2.059 41.986 10.785 1.00 25.33 93 TYR A N 1
ATOM 586 C CA . TYR A 1 76 ? -1.836 42.308 12.201 1.00 25.57 93 TYR A CA 1
ATOM 587 C C . TYR A 1 76 ? -0.482 41.769 12.634 1.00 28.06 93 TYR A C 1
ATOM 588 O O . TYR A 1 76 ? -0.179 40.604 12.354 1.00 28.37 93 TYR A O 1
ATOM 597 N N . ASP A 1 77 ? 0.328 42.586 13.258 1.00 29.91 94 ASP A N 1
ATOM 598 C CA . ASP A 1 77 ? 1.670 42.180 13.610 1.00 32.15 94 ASP A CA 1
ATOM 599 C C . ASP A 1 77 ? 1.870 42.150 15.138 1.00 32.35 94 ASP A C 1
ATOM 600 O O . ASP A 1 77 ? 2.981 42.363 15.609 1.00 32.98 94 ASP A O 1
ATOM 605 N N . GLU A 1 78 ? 0.806 41.975 15.892 1.00 32.65 95 GLU A N 1
ATOM 606 C CA . GLU A 1 78 ? 0.799 42.088 17.355 1.00 35.58 95 GLU A CA 1
ATOM 607 C C . GLU A 1 78 ? 0.840 43.440 17.930 1.00 34.86 95 GLU A C 1
ATOM 608 O O . GLU A 1 78 ? 0.793 43.585 19.120 1.00 33.93 95 GLU A O 1
ATOM 614 N N . ASN A 1 79 ? 1.013 44.471 17.121 1.00 34.70 96 ASN A N 1
ATOM 615 C CA . ASN A 1 79 ? 0.998 45.832 17.612 1.00 32.83 96 ASN A CA 1
ATOM 616 C C . ASN A 1 79 ? -0.197 46.638 16.991 1.00 30.81 96 ASN A C 1
ATOM 617 O O . ASN A 1 79 ? -0.947 47.255 17.694 1.00 32.23 96 ASN A O 1
ATOM 622 N N . ILE A 1 80 ? -0.240 46.713 15.664 1.00 27.23 97 ILE A N 1
ATOM 623 C CA . ILE A 1 80 ? -1.254 47.466 14.962 1.00 25.58 97 ILE A CA 1
ATOM 624 C C . ILE A 1 80 ? -1.972 46.530 13.976 1.00 24.08 97 ILE A C 1
ATOM 625 O O . ILE A 1 80 ? -1.374 45.736 13.262 1.00 24.92 97 ILE A O 1
ATOM 630 N N . LEU A 1 81 ? -3.262 46.767 13.851 1.00 24.33 98 LEU A N 1
ATOM 631 C CA . LEU A 1 81 ? -4.046 46.141 12.792 1.00 23.51 98 LEU A CA 1
ATOM 632 C C . LEU A 1 81 ? -4.005 47.082 11.567 1.00 22.65 98 LEU A C 1
ATOM 633 O O . LEU A 1 81 ? -4.555 48.176 11.645 1.00 22.60 98 LEU A O 1
ATOM 638 N N . TYR A 1 82 ? -3.347 46.662 10.478 1.00 21.74 99 TYR A N 1
ATOM 639 C CA . TYR A 1 82 ? -3.257 47.469 9.246 1.00 22.62 99 TYR A CA 1
ATOM 640 C C . TYR A 1 82 ? -4.337 47.000 8.266 1.00 24.43 99 TYR A C 1
ATOM 641 O O . TYR A 1 82 ? -4.383 45.805 7.988 1.00 24.05 99 TYR A O 1
ATOM 650 N N . ILE A 1 83 ? -5.200 47.937 7.823 1.00 24.59 100 ILE A N 1
ATOM 651 C CA . ILE A 1 83 ? -6.313 47.669 6.911 1.00 22.69 100 ILE A CA 1
ATOM 652 C C . ILE A 1 83 ? -6.094 48.301 5.591 1.00 24.16 100 ILE A C 1
ATOM 653 O O . ILE A 1 83 ? -5.973 49.513 5.504 1.00 22.48 100 ILE A O 1
ATOM 658 N N . TYR A 1 84 ? -6.030 47.488 4.524 1.00 22.92 101 TYR A N 1
ATOM 659 C CA . TYR A 1 84 ? -5.870 48.032 3.172 1.00 24.20 101 TYR A CA 1
ATOM 660 C C . TYR A 1 84 ? -7.010 47.558 2.271 1.00 25.00 101 TYR A C 1
ATOM 661 O O . TYR A 1 84 ? -7.713 46.597 2.602 1.00 23.78 101 TYR A O 1
ATOM 670 N N . LYS A 1 85 ? -7.106 48.142 1.102 1.00 23.85 102 LYS A N 1
ATOM 671 C CA . LYS A 1 85 ? -7.812 47.483 0.022 1.00 27.37 102 LYS A CA 1
ATOM 672 C C . LYS A 1 85 ? -7.017 46.287 -0.509 1.00 27.85 102 LYS A C 1
ATOM 673 O O . LYS A 1 85 ? -5.800 46.420 -0.617 1.00 25.26 102 LYS A O 1
ATOM 679 N N . THR A 1 86 ? -7.699 45.163 -0.778 1.00 26.65 103 THR A N 1
ATOM 680 C CA . THR A 1 86 ? -7.080 43.955 -1.319 1.00 30.27 103 THR A CA 1
ATOM 681 C C . THR A 1 86 ? -6.276 44.281 -2.614 1.00 33.26 103 THR A C 1
ATOM 682 O O . THR A 1 86 ? -5.138 43.715 -2.849 1.00 32.48 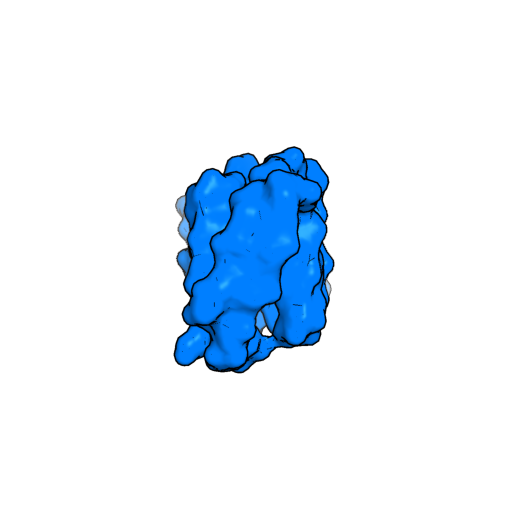103 THR A O 1
ATOM 686 N N . ASN A 1 87 ? -6.767 45.233 -3.402 1.00 32.92 104 ASN A N 1
ATOM 687 C CA . ASN A 1 87 ? -6.014 45.668 -4.575 1.00 35.76 104 ASN A CA 1
ATOM 688 C C . ASN A 1 87 ? -4.676 46.358 -4.293 1.00 35.19 104 ASN A C 1
ATOM 689 O O . ASN A 1 87 ? -3.962 46.672 -5.203 1.00 33.32 104 ASN A O 1
ATOM 694 N N . GLU A 1 88 ? -4.360 46.614 -3.027 1.00 31.76 105 GLU A N 1
ATOM 695 C CA . GLU A 1 88 ? -3.059 47.132 -2.709 1.00 32.69 105 GLU A CA 1
ATOM 696 C C . GLU A 1 88 ? -1.961 46.066 -2.503 1.00 30.81 105 GLU A C 1
ATOM 697 O O . GLU A 1 88 ? -0.827 46.425 -2.262 1.00 32.05 105 GLU A O 1
ATOM 703 N N . ILE A 1 89 ? -2.343 44.801 -2.530 1.00 31.24 106 ILE A N 1
ATOM 704 C CA . ILE A 1 89 ? -1.427 43.695 -2.413 1.00 31.91 106 ILE A CA 1
ATOM 705 C C . ILE A 1 89 ? -0.539 43.746 -3.666 1.00 33.93 106 ILE A C 1
ATOM 706 O O . ILE A 1 89 ? -1.019 44.029 -4.769 1.00 31.08 106 ILE A O 1
ATOM 711 N N . SER A 1 90 ? 0.762 43.588 -3.466 1.00 34.18 107 SER A N 1
ATOM 712 C CA . SER A 1 90 ? 1.734 43.519 -4.545 1.00 34.79 107 SER A CA 1
ATOM 713 C C . SER A 1 90 ? 2.777 42.415 -4.281 1.00 36.47 107 SER A C 1
ATOM 714 O O . SER A 1 90 ? 2.779 41.772 -3.249 1.00 34.37 107 SER A O 1
ATOM 717 N N . ARG A 1 91 ? 3.638 42.213 -5.290 1.00 37.86 108 ARG A N 1
ATOM 718 C CA . ARG A 1 91 ? 4.744 41.270 -5.278 1.00 38.53 108 ARG A CA 1
ATOM 719 C C . ARG A 1 91 ? 6.046 42.037 -5.345 1.00 36.82 108 ARG A C 1
ATOM 720 O O . ARG A 1 91 ? 6.164 43.050 -6.018 1.00 36.37 108 ARG A O 1
ATOM 728 N N . SER A 1 92 ? 7.027 41.553 -4.592 1.00 36.30 109 SER A N 1
ATOM 729 C CA . SER A 1 92 ? 8.342 42.168 -4.574 1.00 35.12 109 SER A CA 1
ATOM 730 C C . SER A 1 92 ? 9.370 41.061 -4.357 1.00 34.55 109 SER A C 1
ATOM 731 O O . SER A 1 92 ? 9.167 40.135 -3.535 1.00 31.19 109 SER A O 1
ATOM 734 N N . ILE A 1 93 ? 10.501 41.158 -5.070 1.00 33.80 110 ILE A N 1
ATOM 735 C CA . ILE A 1 93 ? 11.523 40.084 -4.966 1.00 32.95 110 ILE A CA 1
ATOM 736 C C . ILE A 1 93 ? 12.650 40.619 -4.090 1.00 29.83 110 ILE A C 1
ATOM 737 O O . ILE A 1 93 ? 13.088 41.703 -4.302 1.00 29.88 110 ILE A O 1
ATOM 742 N N . ILE A 1 94 ? 13.098 39.803 -3.160 1.00 29.16 111 ILE A N 1
ATOM 743 C CA . ILE A 1 94 ? 14.185 40.166 -2.258 1.00 30.23 111 ILE A CA 1
ATOM 744 C C . ILE A 1 94 ? 15.319 39.171 -2.585 1.00 29.25 111 ILE A C 1
ATOM 745 O O . ILE A 1 94 ? 15.126 37.993 -2.504 1.00 29.03 111 ILE A O 1
ATOM 750 N N . THR A 1 95 ? 16.468 39.741 -2.894 1.00 30.27 112 THR A N 1
ATOM 751 C CA . THR A 1 95 ? 17.666 38.943 -3.260 1.00 30.91 112 THR A CA 1
ATOM 752 C C . THR A 1 95 ? 18.842 39.439 -2.430 1.00 28.33 112 THR A C 1
ATOM 753 O O . THR A 1 95 ? 19.429 40.442 -2.789 1.00 29.65 112 THR A O 1
ATOM 757 N N . PRO A 1 96 ? 19.077 38.838 -1.285 1.00 27.91 113 PRO A N 1
ATOM 758 C CA . PRO A 1 96 ? 20.158 39.294 -0.410 1.00 29.84 113 PRO A CA 1
ATOM 759 C C . PRO A 1 96 ? 21.540 38.999 -1.124 1.00 30.99 113 PRO A C 1
ATOM 760 O O . PRO A 1 96 ? 21.592 38.062 -1.952 1.00 29.59 113 PRO A O 1
ATOM 764 N N . THR A 1 97 ? 22.536 39.802 -0.832 1.00 30.98 114 THR A N 1
ATOM 765 C CA . THR A 1 97 ? 23.859 39.717 -1.441 1.00 31.49 114 THR A CA 1
ATOM 766 C C . THR A 1 97 ? 24.854 38.862 -0.647 1.00 31.57 114 THR A C 1
ATOM 767 O O . THR A 1 97 ? 25.681 38.146 -1.231 1.00 32.49 114 THR A O 1
ATOM 771 N N . TYR A 1 98 ? 24.759 38.902 0.674 1.00 30.98 115 TYR A N 1
ATOM 772 C CA . TYR A 1 98 ? 25.745 38.280 1.615 1.00 31.24 115 TYR A CA 1
ATOM 773 C C . TYR A 1 98 ? 25.159 37.157 2.396 1.00 32.04 115 TYR A C 1
ATOM 774 O O . TYR A 1 98 ? 25.871 36.389 2.940 1.00 33.25 115 TYR A O 1
ATOM 783 N N . LEU A 1 99 ? 23.836 37.055 2.459 1.00 31.68 116 LEU A N 1
ATOM 784 C CA . LEU A 1 99 ? 23.165 36.129 3.341 1.00 32.41 116 LEU A CA 1
ATOM 785 C C . LEU A 1 99 ? 22.388 35.164 2.460 1.00 33.12 116 LEU A C 1
ATOM 786 O O . LEU A 1 99 ? 21.692 35.566 1.507 1.00 31.33 116 LEU A O 1
ATOM 791 N N . ASP A 1 100 ? 22.453 33.916 2.790 1.00 34.16 117 ASP A N 1
ATOM 792 C CA . ASP A 1 100 ? 21.762 32.930 2.005 1.00 36.32 117 ASP A CA 1
ATOM 793 C C . ASP A 1 100 ? 20.289 32.996 2.371 1.00 35.07 117 ASP A C 1
ATOM 794 O O . ASP A 1 100 ? 19.916 33.209 3.535 1.00 31.16 117 ASP A O 1
ATOM 799 N N . ILE A 1 101 ? 19.474 32.712 1.365 1.00 36.41 118 ILE A N 1
ATOM 800 C CA . ILE A 1 101 ? 18.050 32.891 1.462 1.00 37.63 118 ILE A CA 1
ATOM 801 C C . ILE A 1 101 ? 17.406 31.958 2.486 1.00 37.37 118 ILE A C 1
ATOM 802 O O . ILE A 1 101 ? 16.503 32.376 3.230 1.00 35.48 118 ILE A O 1
ATOM 807 N N . ASP A 1 102 ? 17.921 30.738 2.630 1.00 38.26 119 ASP A N 1
ATOM 808 C CA . ASP A 1 102 ? 17.437 29.812 3.663 1.00 41.17 119 ASP A CA 1
ATOM 809 C C . ASP A 1 102 ? 17.627 30.304 5.021 1.00 41.58 119 ASP A C 1
ATOM 810 O O . ASP A 1 102 ? 16.798 30.078 5.848 1.00 42.48 119 ASP A O 1
ATOM 815 N N . SER A 1 103 ? 18.738 30.968 5.294 1.00 41.84 120 SER A N 1
ATOM 816 C CA . SER A 1 103 ? 18.951 31.522 6.599 1.00 42.24 120 SER A CA 1
ATOM 817 C C . SER A 1 103 ? 18.024 32.767 6.813 1.00 43.23 120 SER A C 1
ATOM 818 O O . SER A 1 103 ? 17.447 32.921 7.906 1.00 43.48 120 SER A O 1
ATOM 821 N N . LEU A 1 104 ? 17.888 33.631 5.810 1.00 42.37 121 LEU A N 1
ATOM 822 C CA . LEU A 1 104 ? 16.924 34.733 5.864 1.00 43.14 121 LEU A CA 1
ATOM 823 C C . LEU A 1 104 ? 15.534 34.272 6.247 1.00 46.52 121 LEU A C 1
ATOM 824 O O . LEU A 1 104 ? 14.944 34.839 7.117 1.00 47.28 121 LEU A O 1
ATOM 829 N N . LEU A 1 105 ? 15.002 33.275 5.573 1.00 49.57 122 LEU A N 1
ATOM 830 C CA . LEU A 1 105 ? 13.728 32.707 5.970 1.00 53.76 122 LEU A CA 1
ATOM 831 C C . LEU A 1 105 ? 13.669 32.278 7.404 1.00 57.50 122 LEU A C 1
ATOM 832 O O . LEU A 1 105 ? 12.721 32.585 8.112 1.00 60.16 122 LEU A O 1
ATOM 837 N N . LYS A 1 106 ? 14.710 31.629 7.875 1.00 60.75 123 LYS A N 1
ATOM 838 C CA . LYS A 1 106 ? 14.718 31.139 9.232 1.00 62.82 123 LYS A CA 1
ATOM 839 C C . LYS A 1 106 ? 14.618 32.339 10.181 1.00 63.45 123 LYS A C 1
ATOM 840 O O . LYS A 1 106 ? 14.247 32.182 11.343 1.00 65.49 123 LYS A O 1
ATOM 846 N N . TYR A 1 107 ? 14.945 33.548 9.739 1.00 63.73 124 TYR A N 1
ATOM 847 C CA . TYR A 1 107 ? 14.767 34.724 10.615 1.00 62.81 124 TYR A CA 1
ATOM 848 C C . TYR A 1 107 ? 13.427 35.487 10.369 1.00 65.01 124 TYR A C 1
ATOM 849 O O . TYR A 1 107 ? 12.788 35.964 11.306 1.00 65.63 124 TYR A O 1
ATOM 858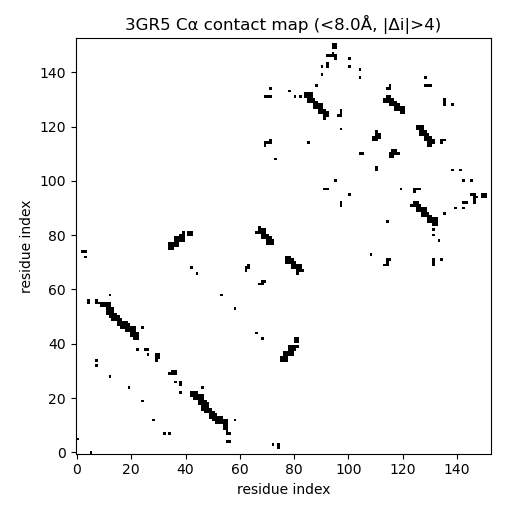 N N . LEU A 1 108 ? 12.956 35.537 9.122 1.00 66.50 125 LEU A N 1
ATOM 859 C CA . LEU A 1 108 ? 11.629 36.075 8.838 1.00 68.27 125 LEU A CA 1
ATOM 860 C C . LEU A 1 108 ? 10.497 35.217 9.439 1.00 71.39 125 LEU A C 1
ATOM 861 O O . LEU A 1 108 ? 9.505 35.768 9.875 1.00 71.23 125 LEU A O 1
ATOM 866 N N . SER A 1 109 ? 10.659 33.891 9.477 1.00 75.14 126 SER A N 1
ATOM 867 C CA . SER A 1 109 ? 9.555 32.992 9.845 1.00 78.42 126 SER A CA 1
ATOM 868 C C . SER A 1 109 ? 9.282 32.946 11.340 1.00 80.61 126 SER A C 1
ATOM 869 O O . SER A 1 109 ? 8.134 32.752 11.722 1.00 80.59 126 SER A O 1
ATOM 872 N N . ASP A 1 110 ? 10.290 33.178 12.178 1.00 83.17 127 ASP A N 1
ATOM 873 C CA . ASP A 1 110 ? 10.046 33.165 13.632 1.00 85.68 127 ASP A CA 1
ATOM 874 C C . ASP A 1 110 ? 9.728 34.555 14.242 1.00 86.52 127 ASP A C 1
ATOM 875 O O . ASP A 1 110 ? 9.869 34.784 15.450 1.00 86.27 127 ASP A O 1
ATOM 880 N N . THR A 1 111 ? 9.263 35.462 13.389 1.00 87.61 128 THR A N 1
ATOM 881 C CA . THR A 1 111 ? 8.850 36.797 13.795 1.00 88.00 128 THR A CA 1
ATOM 882 C C . THR A 1 111 ? 8.050 37.419 12.664 1.00 88.43 128 THR A C 1
ATOM 883 O O . THR A 1 111 ? 8.523 38.383 12.030 1.00 88.27 128 THR A O 1
ATOM 887 N N . ILE A 1 112 ? 6.887 36.805 12.397 1.00 88.70 129 ILE A N 1
ATOM 888 C CA . ILE A 1 112 ? 5.780 37.347 11.592 1.00 89.35 129 ILE A CA 1
ATOM 889 C C . ILE A 1 112 ? 5.172 36.209 10.755 1.00 89.21 129 ILE A C 1
ATOM 890 O O . ILE A 1 112 ? 5.906 35.241 10.455 1.00 89.17 129 ILE A O 1
ATOM 895 N N . SER A 1 113 ? 3.866 36.319 10.397 1.00 88.73 130 SER A N 1
ATOM 896 C CA . SER A 1 113 ? 3.191 35.366 9.458 1.00 87.87 130 SER A CA 1
ATOM 897 C C . SER A 1 113 ? 3.643 35.526 8.005 1.00 86.62 130 SER A C 1
ATOM 898 O O . SER A 1 113 ? 3.679 36.618 7.460 1.00 87.70 130 SER A O 1
ATOM 901 N N . VAL A 1 114 ? 3.889 34.395 7.375 1.00 85.03 131 VAL A N 1
ATOM 902 C CA . VAL A 1 114 ? 4.583 34.283 6.090 1.00 83.85 131 VAL A CA 1
ATOM 903 C C . VAL A 1 114 ? 3.770 33.390 5.087 1.00 81.24 131 VAL A C 1
ATOM 904 O O . VAL A 1 114 ? 4.284 32.995 4.016 1.00 79.13 131 VAL A O 1
ATOM 908 N N . ASN A 1 115 ? 2.500 33.124 5.482 1.00 78.74 132 ASN A N 1
ATOM 909 C CA . ASN A 1 115 ? 1.547 32.152 4.874 1.00 76.84 132 ASN A CA 1
ATOM 910 C C . ASN A 1 115 ? 0.158 32.756 4.415 1.00 73.53 132 ASN A C 1
ATOM 911 O O . ASN A 1 115 ? -0.513 32.250 3.484 1.00 73.78 132 ASN A O 1
ATOM 916 N N . LYS A 1 116 ? -0.267 33.827 5.083 1.00 68.66 133 LYS A N 1
ATOM 917 C CA . LYS A 1 116 ? -1.565 34.407 4.831 1.00 64.26 133 LYS A CA 1
ATOM 918 C C . LYS A 1 116 ? -1.474 35.203 3.505 1.00 58.89 133 LYS A C 1
ATOM 919 O O . LYS A 1 116 ? -0.351 35.628 3.101 1.00 57.58 133 LYS A O 1
ATOM 925 N N . ASN A 1 117 ? -2.636 35.397 2.853 1.00 50.81 134 ASN A N 1
ATOM 926 C CA . ASN A 1 117 ? -2.806 36.327 1.751 1.00 47.37 134 ASN A CA 1
ATOM 927 C C . ASN A 1 117 ? -2.328 37.790 2.028 1.00 41.26 134 ASN A C 1
ATOM 928 O O . ASN A 1 117 ? -2.033 38.497 1.054 1.00 37.24 134 ASN A O 1
ATOM 933 N N . SER A 1 118 ? -2.215 38.217 3.309 1.00 33.73 135 SER A N 1
ATOM 934 C CA . SER A 1 118 ? -1.816 39.586 3.529 1.00 32.88 135 SER A CA 1
ATOM 935 C C . SER A 1 118 ? -0.297 39.788 3.580 1.00 30.88 135 SER A C 1
ATOM 936 O O . SER A 1 118 ? 0.218 40.926 3.446 1.00 28.62 135 SER A O 1
ATOM 939 N N . CYS A 1 119 ? 0.406 38.685 3.834 1.00 31.32 136 CYS A N 1
ATOM 940 C CA . CYS A 1 119 ? 1.855 38.690 3.939 1.00 32.36 136 CYS A CA 1
ATOM 941 C C . CYS A 1 119 ? 2.376 37.258 3.638 1.00 34.09 136 CYS A C 1
ATOM 942 O O . CYS A 1 119 ? 2.453 36.485 4.521 1.00 34.40 136 CYS A O 1
ATOM 945 N N . ASN A 1 120 ? 2.721 36.974 2.385 1.00 34.31 137 ASN A N 1
ATOM 946 C CA . ASN A 1 120 ? 3.152 35.594 2.023 1.00 38.40 137 ASN A CA 1
ATOM 947 C C . ASN A 1 120 ? 4.610 35.636 1.519 1.00 37.51 137 ASN A C 1
ATOM 948 O O . ASN A 1 120 ? 4.966 36.508 0.721 1.00 36.77 137 ASN A O 1
ATOM 953 N N . VAL A 1 121 ? 5.451 34.795 2.090 1.00 38.51 138 VAL A N 1
ATOM 954 C CA . VAL A 1 121 ? 6.864 34.707 1.646 1.00 39.70 138 VAL A CA 1
ATOM 955 C C . VAL A 1 121 ? 7.199 33.304 1.120 1.00 38.68 138 VAL A C 1
ATOM 956 O O . VAL A 1 121 ? 6.864 32.321 1.749 1.00 35.62 138 VAL A O 1
ATOM 960 N N . ARG A 1 122 ? 7.837 33.244 -0.053 1.00 38.29 139 ARG A N 1
ATOM 961 C CA . ARG A 1 122 ? 8.251 31.927 -0.612 1.00 39.44 139 ARG A CA 1
ATOM 962 C C . ARG A 1 122 ? 9.532 32.046 -1.469 1.00 37.42 139 ARG A C 1
ATOM 963 O O . ARG A 1 122 ? 9.805 33.100 -2.050 1.00 34.01 139 ARG A O 1
ATOM 971 N N . LYS A 1 123 ? 10.312 30.968 -1.490 1.00 39.17 140 LYS A N 1
ATOM 972 C CA . LYS A 1 123 ? 11.533 30.942 -2.333 1.00 41.45 140 LYS A CA 1
ATOM 973 C C . LYS A 1 123 ? 11.098 30.853 -3.736 1.00 40.75 140 LYS A C 1
ATOM 974 O O . LYS A 1 123 ? 10.114 30.207 -3.973 1.00 43.46 140 LYS A O 1
ATOM 980 N N . ILE A 1 124 ? 11.718 31.571 -4.640 1.00 41.13 141 ILE A N 1
ATOM 981 C CA . ILE A 1 124 ? 11.439 31.481 -6.036 1.00 42.26 141 ILE A CA 1
ATOM 982 C C . ILE A 1 124 ? 12.704 30.878 -6.709 1.00 45.41 141 ILE A C 1
ATOM 983 O O . ILE A 1 124 ? 13.704 30.565 -6.056 1.00 44.32 141 ILE A O 1
ATOM 988 N N . THR A 1 125 ? 12.611 30.683 -8.008 1.00 45.51 142 THR A N 1
ATOM 989 C CA . THR A 1 125 ? 13.682 30.018 -8.765 1.00 46.49 142 THR A CA 1
ATOM 990 C C . THR A 1 125 ? 14.913 30.909 -8.892 1.00 44.65 142 THR A C 1
ATOM 991 O O . THR A 1 125 ? 16.006 30.379 -8.807 1.00 46.07 142 THR A O 1
ATOM 995 N N . THR A 1 126 ? 14.728 32.198 -9.135 1.00 41.82 143 THR A N 1
ATOM 996 C CA . THR A 1 126 ? 15.803 33.114 -9.153 1.00 42.95 143 THR A CA 1
ATOM 997 C C . THR A 1 126 ? 16.765 32.856 -7.921 1.00 41.29 143 THR A C 1
ATOM 998 O O . THR A 1 126 ? 16.367 32.664 -6.761 1.00 38.62 143 THR A O 1
ATOM 1002 N N . PHE A 1 127 ? 18.036 32.701 -8.263 1.00 40.09 144 PHE A N 1
ATOM 1003 C CA . PHE A 1 127 ? 19.055 32.351 -7.274 1.00 37.45 144 PHE A CA 1
ATOM 1004 C C . PHE A 1 127 ? 18.953 33.277 -6.062 1.00 31.89 144 PHE A C 1
ATOM 1005 O O . PHE A 1 127 ? 18.967 34.471 -6.221 1.00 33.32 144 PHE A O 1
ATOM 1013 N N . ASN A 1 128 ? 19.002 32.678 -4.924 1.00 31.18 145 ASN A N 1
ATOM 1014 C CA . ASN A 1 128 ? 19.100 33.292 -3.589 1.00 32.98 145 ASN A CA 1
ATOM 1015 C C . ASN A 1 128 ? 17.996 34.344 -3.381 1.00 34.32 145 ASN A C 1
ATOM 1016 O O . ASN A 1 128 ? 18.282 35.469 -3.007 1.00 33.28 145 ASN A O 1
ATOM 1021 N N . SER A 1 129 ? 16.765 33.975 -3.758 1.00 35.24 146 SER A N 1
ATOM 1022 C CA . SER A 1 129 ? 15.703 34.965 -3.917 1.00 35.92 146 SER A CA 1
ATOM 1023 C C . SER A 1 129 ? 14.416 34.456 -3.305 1.00 35.81 146 SER A C 1
ATOM 1024 O O . SER A 1 129 ? 14.162 33.247 -3.237 1.00 35.74 146 SER A O 1
ATOM 1027 N N . ILE A 1 130 ? 13.636 35.403 -2.735 1.00 36.37 147 ILE A N 1
ATOM 1028 C CA . ILE A 1 130 ? 12.299 35.088 -2.252 1.00 33.82 147 ILE A CA 1
ATOM 1029 C C . ILE A 1 130 ? 11.359 36.118 -2.865 1.00 33.42 147 ILE A C 1
ATOM 1030 O O . ILE A 1 130 ? 11.783 37.167 -3.288 1.00 31.88 147 ILE A O 1
ATOM 1035 N N . GLU A 1 131 ? 10.075 35.762 -2.981 1.00 34.81 148 GLU A N 1
ATOM 1036 C CA . GLU A 1 131 ? 9.046 36.723 -3.392 1.00 34.99 148 GLU A CA 1
ATOM 1037 C C . GLU A 1 131 ? 8.184 36.948 -2.159 1.00 33.79 148 GLU A C 1
ATOM 1038 O O . GLU A 1 131 ? 7.779 35.986 -1.508 1.00 32.35 148 GLU A O 1
ATOM 1044 N N . VAL A 1 132 ? 7.993 38.216 -1.825 1.00 33.11 149 VAL A N 1
ATOM 1045 C CA . VAL A 1 132 ? 7.053 38.614 -0.784 1.00 34.10 149 VAL A CA 1
ATOM 1046 C C . VAL A 1 132 ? 5.815 39.149 -1.509 1.00 32.63 149 VAL A C 1
ATOM 1047 O O . VAL A 1 132 ? 5.912 39.998 -2.396 1.00 30.18 149 VAL A O 1
ATOM 1051 N N . ARG A 1 133 ? 4.688 38.536 -1.193 1.00 33.49 150 ARG A N 1
ATOM 1052 C CA . ARG A 1 133 ? 3.382 38.960 -1.736 1.00 33.64 150 ARG A CA 1
ATOM 1053 C C . ARG A 1 133 ? 2.447 39.344 -0.565 1.00 31.07 150 ARG A C 1
ATOM 1054 O O . ARG A 1 133 ? 2.156 38.523 0.311 1.00 33.10 150 ARG A O 1
ATOM 1062 N N . GLY A 1 134 ? 2.063 40.590 -0.543 1.00 31.53 151 GLY A N 1
ATOM 1063 C CA . GLY A 1 134 ? 1.319 41.117 0.593 1.00 30.13 151 GLY A CA 1
ATOM 1064 C C . GLY A 1 134 ? 0.981 42.553 0.509 1.00 28.66 151 GLY A C 1
ATOM 1065 O O . GLY A 1 134 ? 1.307 43.236 -0.472 1.00 28.43 151 GLY A O 1
ATOM 1066 N N . VAL A 1 135 ? 0.382 43.058 1.596 1.00 28.93 152 VAL A N 1
ATOM 1067 C CA . VAL A 1 135 ? 0.043 44.457 1.689 1.00 28.90 152 VAL A CA 1
ATOM 1068 C C . VAL A 1 135 ? 1.255 45.320 1.891 1.00 28.78 152 VAL A C 1
ATOM 1069 O O . VAL A 1 135 ? 2.356 44.801 2.190 1.00 29.53 152 VAL A O 1
ATOM 1073 N N . PRO A 1 136 ? 1.166 46.614 1.644 1.00 29.09 153 PRO A N 1
ATOM 1074 C CA . PRO A 1 136 ? 2.381 47.414 1.682 1.00 29.27 153 PRO A CA 1
ATOM 1075 C C . PRO A 1 136 ? 3.189 47.338 3.000 1.00 29.64 153 PRO A C 1
ATOM 1076 O O . PRO A 1 136 ? 4.453 47.248 2.934 1.00 28.46 153 PRO A O 1
ATOM 1080 N N . GLU A 1 137 ? 2.522 47.346 4.146 1.00 27.37 154 GLU A N 1
ATOM 1081 C CA . GLU A 1 137 ? 3.245 47.290 5.395 1.00 26.68 154 GLU A CA 1
ATOM 1082 C C . GLU A 1 137 ? 4.048 45.988 5.445 1.00 25.73 154 GLU A C 1
ATOM 1083 O O . GLU A 1 137 ? 5.164 45.988 5.962 1.00 25.56 154 GLU A O 1
ATOM 1089 N N . CYS A 1 138 ? 3.482 44.886 4.962 1.00 26.70 155 CYS A N 1
ATOM 1090 C CA . CYS A 1 138 ? 4.201 43.602 4.920 1.00 27.92 155 CYS A CA 1
ATOM 1091 C C . CYS A 1 138 ? 5.507 43.735 4.075 1.00 28.89 155 CYS A C 1
ATOM 1092 O O . CYS A 1 138 ? 6.586 43.426 4.527 1.00 27.37 155 CYS A O 1
ATOM 1095 N N . ILE A 1 139 ? 5.370 44.217 2.859 1.00 28.54 156 ILE A N 1
ATOM 1096 C CA . ILE A 1 139 ? 6.565 44.347 1.953 1.00 30.42 156 ILE A CA 1
ATOM 1097 C C . ILE A 1 139 ? 7.587 45.219 2.589 1.00 30.66 156 ILE A C 1
ATOM 1098 O O . ILE A 1 139 ? 8.747 44.902 2.586 1.00 29.30 156 ILE A O 1
ATOM 1103 N N . LYS A 1 140 ? 7.169 46.342 3.152 1.00 29.53 157 LYS A N 1
ATOM 1104 C CA . LYS A 1 140 ? 8.136 47.248 3.719 1.00 32.08 157 LYS A CA 1
ATOM 1105 C C . LYS A 1 140 ? 8.889 46.658 4.915 1.00 29.36 157 LYS A C 1
ATOM 1106 O O . LYS A 1 140 ? 10.077 46.851 5.058 1.00 27.73 157 LYS A O 1
ATOM 1112 N N . TYR A 1 141 ? 8.163 46.017 5.781 1.00 27.71 158 TYR A N 1
ATOM 1113 C CA . TYR A 1 141 ? 8.777 45.474 6.963 1.00 29.36 158 TYR A CA 1
ATOM 1114 C C . TYR A 1 141 ? 9.743 44.311 6.588 1.00 28.40 158 TYR A C 1
ATOM 1115 O O . TYR A 1 141 ? 10.860 44.264 7.062 1.00 25.94 158 TYR A O 1
ATOM 1124 N N . ILE A 1 142 ? 9.333 43.457 5.696 1.00 28.44 159 ILE A N 1
ATOM 1125 C CA . ILE A 1 142 ? 10.177 42.291 5.343 1.00 30.49 159 ILE A CA 1
ATOM 1126 C C . ILE A 1 142 ? 11.386 42.781 4.558 1.00 28.49 159 ILE A C 1
ATOM 1127 O O . ILE A 1 142 ? 12.465 42.305 4.779 1.00 28.60 159 ILE A O 1
ATOM 1132 N N . THR A 1 143 ? 11.222 43.783 3.721 1.00 28.18 160 THR A N 1
ATOM 1133 C CA . THR A 1 143 ? 12.321 44.345 2.941 1.00 29.46 160 THR A CA 1
ATOM 1134 C C . THR A 1 143 ? 13.370 45.029 3.839 1.00 30.09 160 THR A C 1
ATOM 1135 O O . THR A 1 143 ? 14.555 44.765 3.675 1.00 27.88 160 THR A O 1
ATOM 1139 N N . SER A 1 144 ? 12.925 45.865 4.804 1.00 29.02 161 SER A N 1
ATOM 1140 C CA . SER A 1 144 ? 13.806 46.503 5.813 1.00 30.41 161 SER A CA 1
ATOM 1141 C C . SER A 1 144 ? 14.503 45.485 6.678 1.00 29.08 161 SER A C 1
ATOM 1142 O O . SER A 1 144 ? 15.681 45.618 6.864 1.00 30.62 161 SER A O 1
ATOM 1145 N N . LEU A 1 145 ? 13.810 44.470 7.183 1.00 30.44 162 LEU A N 1
ATOM 1146 C CA . LEU A 1 145 ? 14.443 43.475 8.000 1.00 32.02 162 LEU A CA 1
ATOM 1147 C C . LEU A 1 145 ? 15.545 42.731 7.192 1.00 30.74 162 LEU A C 1
ATOM 1148 O O . LEU A 1 145 ? 16.640 42.463 7.718 1.00 30.31 162 LEU A O 1
ATOM 1153 N N . SER A 1 146 ? 15.226 42.394 5.940 1.00 29.53 163 SER A N 1
ATOM 1154 C CA . SER A 1 146 ? 16.150 41.634 5.053 1.00 30.08 163 SER A CA 1
ATOM 1155 C C . SER A 1 146 ? 17.380 42.439 4.771 1.00 29.78 163 SER A C 1
ATOM 1156 O O . SER A 1 146 ? 18.459 41.886 4.778 1.00 30.81 163 SER A O 1
ATOM 1159 N N . GLU A 1 147 ? 17.226 43.734 4.505 1.00 29.99 164 GLU A N 1
ATOM 1160 C CA . GLU A 1 147 ? 18.356 44.608 4.252 1.00 31.31 164 GLU A CA 1
ATOM 1161 C C . GLU A 1 147 ? 19.265 44.639 5.459 1.00 31.37 164 GLU A C 1
ATOM 1162 O O . GLU A 1 147 ? 20.432 44.584 5.314 1.00 29.73 164 GLU A O 1
ATOM 1168 N N . SER A 1 148 ? 18.700 44.760 6.670 1.00 31.58 165 SER A N 1
ATOM 1169 C 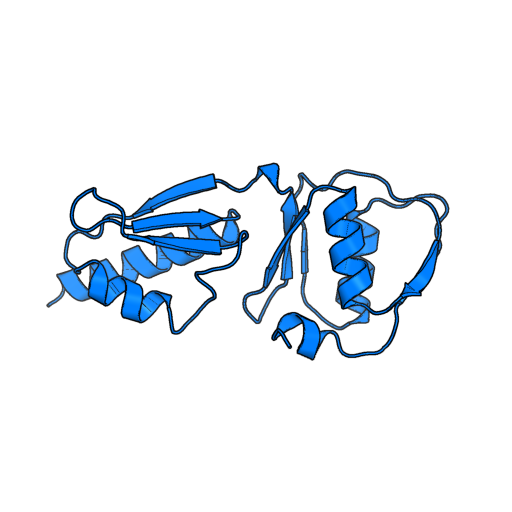CA . SER A 1 148 ? 19.531 44.742 7.877 1.00 32.48 165 SER A CA 1
ATOM 1170 C C . SER A 1 148 ? 20.241 43.409 8.130 1.00 32.22 165 SER A C 1
ATOM 1171 O O . SER A 1 148 ? 21.417 43.399 8.482 1.00 29.48 165 SER A O 1
ATOM 1174 N N . LEU A 1 149 ? 19.528 42.309 7.966 1.00 31.51 166 LEU A N 1
ATOM 1175 C CA . LEU A 1 149 ? 20.084 40.995 8.081 1.00 31.85 166 LEU A CA 1
ATOM 1176 C C . LEU A 1 149 ? 21.173 40.753 7.078 1.00 31.55 166 LEU A C 1
ATOM 1177 O O . LEU A 1 149 ? 22.226 40.072 7.403 1.00 30.92 166 LEU A O 1
ATOM 1182 N N . ASP A 1 150 ? 21.037 41.372 5.936 1.00 30.57 167 ASP A N 1
ATOM 1183 C CA . ASP A 1 150 ? 22.028 41.203 4.897 1.00 31.87 167 ASP A CA 1
ATOM 1184 C C . ASP A 1 150 ? 23.274 42.060 5.263 1.00 33.62 167 ASP A C 1
ATOM 1185 O O . ASP A 1 150 ? 24.412 41.671 5.014 1.00 29.69 167 ASP A O 1
ATOM 1190 N N . LYS A 1 151 ? 23.042 43.234 5.813 1.00 33.72 168 LYS A N 1
ATOM 1191 C CA . LYS A 1 151 ? 24.118 44.076 6.253 1.00 36.83 168 LYS A CA 1
ATOM 1192 C C . LYS A 1 151 ? 24.943 43.399 7.395 1.00 37.67 168 LYS A C 1
ATOM 1193 O O . LYS A 1 151 ? 26.196 43.446 7.351 1.00 37.40 168 LYS A O 1
ATOM 1199 N N . GLU A 1 152 ? 24.282 42.644 8.272 1.00 36.86 169 GLU A N 1
ATOM 1200 C CA . GLU A 1 152 ? 24.961 41.950 9.334 1.00 39.00 169 GLU A CA 1
ATOM 1201 C C . GLU A 1 152 ? 25.806 40.798 8.717 1.00 40.43 169 GLU A C 1
ATOM 1202 O O . GLU A 1 152 ? 26.982 40.631 9.088 1.00 39.42 169 GLU A O 1
ATOM 1208 N N . ALA A 1 153 ? 25.238 40.009 7.811 1.00 39.91 170 ALA A N 1
ATOM 1209 C CA . ALA A 1 153 ? 26.027 38.999 7.092 1.00 41.36 170 ALA A CA 1
ATOM 1210 C C . ALA A 1 153 ? 27.225 39.602 6.332 1.00 41.87 170 ALA A C 1
ATOM 1211 O O . ALA A 1 153 ? 28.266 38.975 6.227 1.00 44.88 170 ALA A O 1
ATOM 1213 N N . GLN A 1 154 ? 27.124 40.788 5.820 1.00 43.81 171 GLN A N 1
ATOM 1214 C CA . GLN A 1 154 ? 28.260 41.367 5.128 1.00 48.81 171 GLN A CA 1
ATOM 1215 C C . GLN A 1 154 ? 29.456 41.690 6.065 1.00 54.60 171 GLN A C 1
ATOM 1216 O O . GLN A 1 154 ? 30.599 41.684 5.639 1.00 53.91 171 GLN A O 1
ATOM 1222 N N . SER A 1 155 ? 29.155 42.088 7.305 1.00 60.48 172 SER A N 1
ATOM 1223 C CA . SER A 1 155 ? 30.158 42.372 8.341 1.00 65.11 172 SER A CA 1
ATOM 1224 C C . SER A 1 155 ? 31.039 41.155 8.664 1.00 68.38 172 SER A C 1
ATOM 1225 O O . SER A 1 155 ? 32.254 41.294 8.717 1.00 70.53 172 SER A O 1
ATOM 1228 N N . LYS A 1 156 ? 30.480 39.963 8.803 1.00 71.77 173 LYS A N 1
ATOM 1229 C CA . LYS A 1 156 ? 31.305 38.757 8.921 1.00 74.44 173 LYS A CA 1
ATOM 1230 C C . LYS A 1 156 ? 32.013 38.185 7.612 1.00 75.63 173 LYS A C 1
ATOM 1231 O O . LYS A 1 156 ? 33.237 37.941 7.464 1.00 75.22 173 LYS A O 1
#

Foldseek 3Di:
DDPVLVQQDFDADKDADQKDQVVVVVVVLCVVSPAAEAEDPVSGDMDHGIDPPHGSVRVVVVVCVVSQWDWFDQPHYIYIYHLVQKDKDKAAQDQDALVVLCVVVVVRGDQVDQAWHWDDDPPHRMIMITHHPVNVVVSNVVRNVVSVVSVVD

Radius of gyration: 18.0 Å; Cα contacts (8 Å, |Δi|>4): 244; chains: 1; bounding box: 59×27×32 Å

InterPro domains:
  IPR003522 Type III secretion system outer membrane pore YscC/HrcC [MF_02219] (4-507)
  IPR003522 Type III secretion system outer membrane pore YscC/HrcC [PR01337] (192-209)
  IPR003522 Type III secretion system outer membrane pore YscC/HrcC [PR01337] (277-297)
  IPR003522 Type III secretion system outer membrane pore YscC/HrcC [PR01337] (349-368)
  IPR003522 Type III secretion system outer membrane pore YscC/HrcC [PR01337] (383-398)
  IPR003522 Type III secretion system outer membrane pore YscC/HrcC [PR01337] (485-504)
  IPR003522 Type III secretion system outer membrane pore YscC/HrcC [TIGR02516] (32-507)
  IPR004845 Type II secretion system protein GspD, conserved site [PS00875] (452-485)
  IPR004846 Type II/III secretion system, secretin-like domain [PF00263] (336-504)
  IPR005644 NolW-like [PF03958] (180-275)
  IPR038591 NolW-like superfamily [G3DSA:3.30.1370.120] (106-173)
  IPR038591 NolW-like superfamily [G3DSA:3.30.1370.120] (177-273)
  IPR049034 SPI-1 type 3 secretion system s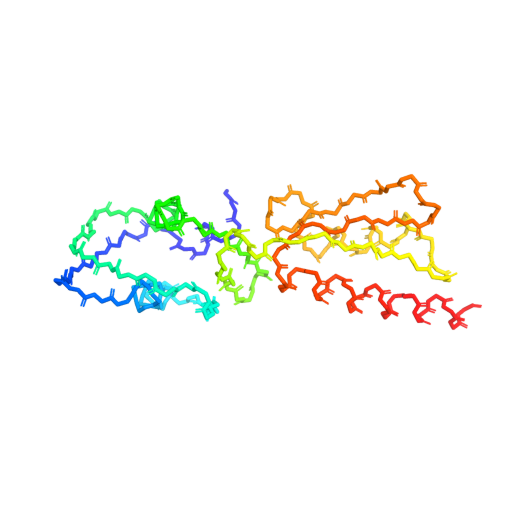ecretin, N0 domain [PF21304] (36-101)
  IPR050810 Bacterial Secretion System Channel Protein [PTHR30332] (25-509)

Solvent-accessible surface area: 8904 Å² total; per-residue (Å²): 144,63,52,3,40,152,98,7,25,152,120,82,9,115,37,125,29,199,74,27,73,0,88,35,2,1,62,72,2,0,61,96,24,86,4,63,37,79,21,6,101,43,1,120,40,98,18,84,27,96,22,128,83,32,79,0,32,104,2,2,78,105,10,11,132,119,26,123,10,17,74,2,14,41,108,89,42,1,29,1,14,22,56,126,44,24,56,159,37,110,18,76,10,106,119,20,74,15,79,26,0,33,151,85,0,62,111,66,36,50,19,132,59,87,5,0,43,10,122,106,39,144,82,175,28,2,0,20,0,70,0,0,43,42,0,17,143,78,0,39,66,48,2,114,74,44,21,156,128,26,88,102,237

Sequence (153 aa):
MSSLEKRLGKNEYFIITKSSPVRAILNDFAANYSIPVFISSSVNDDFSGEIKNEKPVKVLEKLSKLYHLTWYYDENILYIYKTNEISRSIITPTYLDIDSLLKYLSDTISVNKNSCNVRKITTFNSIEVRGVPECIKYITSLSESLDKEAQSK

CATH classification: 3.55.50.30 (+1 more: 3.30.1370.120)

Nearest PDB structures (foldseek):
  3gr5-assembly1_A  TM=1.007E+00  e=8.623E-32  Escherichia coli
  8axn-assembly1_0  TM=8.620E-01  e=7.988E-11  Shigella flexneri
  6q14-assembly1_G  TM=8.318E-01  e=1.955E-10  Salmonella enterica subsp. enterica serovar Typhimurium str. LT2
  7ahi-assembly1_5K  TM=8.458E-01  e=5.102E-10  Salmonella enterica subsp. enterica serovar Typhimurium str. LT2
  5tcr-assembly1_A  TM=7.894E-01  e=3.704E-09  Salmonella enterica subsp. enterica serovar Typhimurium

Organism: Escherichia coli (NCBI:txid562)